Protein AF-A0A856M9P0-F1 (afdb_monomer_lite)

Organism: NCBI:txid415709

Radius of gyration: 24.48 Å; chains: 1; bounding box: 66×18×59 Å

Structure (mmCIF, N/CA/C/O backbone):
data_AF-A0A856M9P0-F1
#
_entry.id   AF-A0A856M9P0-F1
#
loop_
_atom_site.group_PDB
_atom_site.id
_atom_site.type_symbol
_atom_site.label_atom_id
_atom_site.label_alt_id
_atom_site.label_comp_id
_atom_site.label_asym_id
_atom_site.label_entity_id
_atom_site.label_seq_id
_atom_site.pdbx_PDB_ins_code
_atom_site.Cartn_x
_atom_site.Cartn_y
_atom_site.Cartn_z
_atom_site.occupancy
_atom_site.B_iso_or_equiv
_atom_site.auth_seq_id
_atom_site.auth_comp_id
_atom_site.auth_asym_id
_atom_site.auth_atom_id
_atom_site.pdbx_PDB_model_num
ATOM 1 N N . MET A 1 1 ? 3.130 8.144 0.500 1.00 45.19 1 MET A N 1
ATOM 2 C CA . MET A 1 1 ?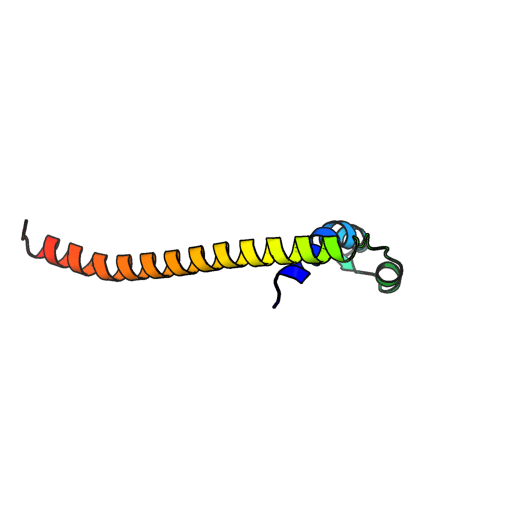 4.048 7.557 -0.506 1.00 45.19 1 MET A CA 1
ATOM 3 C C . MET A 1 1 ? 3.263 6.539 -1.314 1.00 45.19 1 MET A C 1
ATOM 5 O O . MET A 1 1 ? 2.539 5.768 -0.703 1.00 45.19 1 MET A O 1
ATOM 9 N N . LYS A 1 2 ? 3.328 6.576 -2.651 1.00 51.53 2 LYS A N 1
ATOM 10 C CA . LYS A 1 2 ? 2.567 5.660 -3.520 1.00 51.53 2 LYS A CA 1
ATOM 11 C C . LYS A 1 2 ? 3.093 4.231 -3.333 1.00 51.53 2 LYS A C 1
ATOM 13 O O . LYS A 1 2 ? 4.220 3.940 -3.731 1.00 51.53 2 LYS A O 1
ATOM 18 N N . VAL A 1 3 ? 2.290 3.384 -2.692 1.00 54.56 3 VAL A N 1
ATOM 19 C CA . VAL A 1 3 ? 2.624 2.007 -2.284 1.00 54.56 3 VAL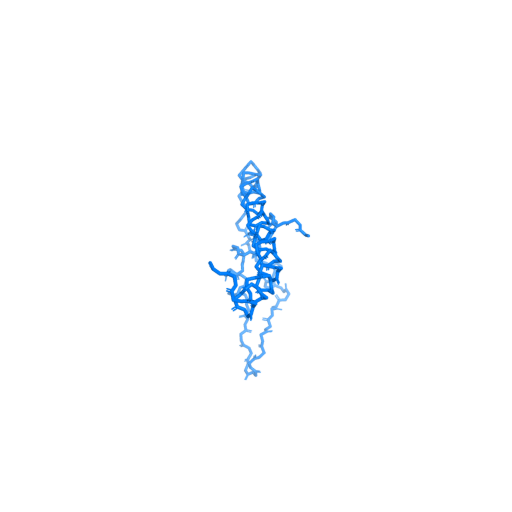 A CA 1
ATOM 20 C C . VAL A 1 3 ? 2.999 1.121 -3.479 1.00 54.56 3 VAL A C 1
ATOM 22 O O . VAL A 1 3 ? 3.816 0.218 -3.327 1.00 54.56 3 VAL A O 1
ATOM 25 N N . GLY A 1 4 ? 2.544 1.451 -4.694 1.00 53.81 4 GLY A N 1
ATOM 26 C CA . GLY A 1 4 ? 2.954 0.764 -5.924 1.00 53.81 4 GLY A CA 1
ATOM 27 C C . GLY A 1 4 ? 4.475 0.670 -6.149 1.00 53.81 4 GLY A C 1
ATOM 28 O O . GLY A 1 4 ? 4.948 -0.334 -6.676 1.00 53.81 4 GLY A O 1
ATOM 29 N N . TYR A 1 5 ? 5.270 1.648 -5.690 1.00 60.19 5 TYR A N 1
ATOM 30 C CA . TYR A 1 5 ? 6.740 1.582 -5.792 1.00 60.19 5 TYR A CA 1
ATOM 31 C C . TYR A 1 5 ? 7.385 0.681 -4.730 1.00 60.19 5 TYR A C 1
ATOM 33 O O . TYR A 1 5 ? 8.489 0.178 -4.932 1.00 60.19 5 TYR A O 1
ATOM 41 N N . PHE A 1 6 ? 6.699 0.448 -3.609 1.00 60.00 6 PHE A N 1
ATOM 42 C CA . PHE A 1 6 ? 7.217 -0.324 -2.479 1.00 60.00 6 PHE A CA 1
ATOM 43 C C . PHE A 1 6 ? 7.304 -1.825 -2.784 1.00 60.00 6 PHE A C 1
ATOM 45 O O . PHE A 1 6 ? 8.147 -2.520 -2.232 1.00 60.00 6 PHE A O 1
ATOM 52 N N . PHE A 1 7 ? 6.473 -2.336 -3.693 1.00 55.16 7 PHE A N 1
ATOM 53 C CA . PHE A 1 7 ? 6.462 -3.763 -4.024 1.00 55.16 7 PHE A CA 1
ATOM 54 C C . PHE A 1 7 ? 7.510 -4.142 -5.075 1.00 55.16 7 PHE A C 1
ATOM 56 O O . PHE A 1 7 ? 8.132 -5.196 -4.965 1.00 55.16 7 PHE A O 1
ATOM 63 N N . ILE A 1 8 ? 7.786 -3.243 -6.029 1.00 58.91 8 ILE A N 1
ATOM 64 C CA . ILE A 1 8 ? 9.002 -3.320 -6.854 1.00 58.91 8 ILE A CA 1
ATOM 65 C C . ILE A 1 8 ? 10.225 -3.298 -5.929 1.00 58.91 8 ILE A C 1
ATOM 67 O O . ILE A 1 8 ? 11.129 -4.107 -6.093 1.00 58.91 8 ILE A O 1
ATOM 71 N N . TRP A 1 9 ? 10.210 -2.441 -4.903 1.00 61.56 9 TRP A N 1
ATOM 72 C CA . TRP A 1 9 ? 11.260 -2.361 -3.888 1.00 61.56 9 TRP A CA 1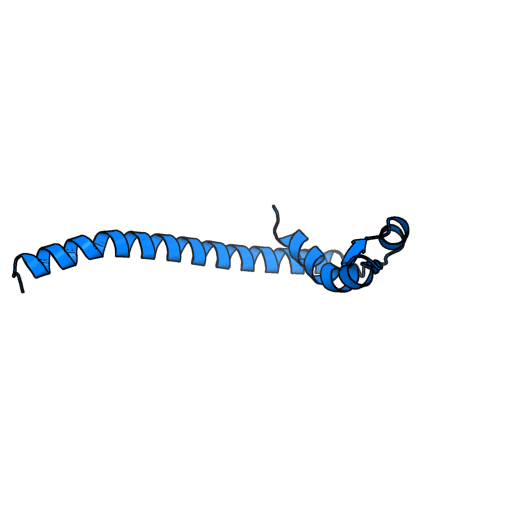
ATOM 73 C C . TRP A 1 9 ? 11.382 -3.626 -3.012 1.00 61.56 9 TRP A C 1
ATOM 75 O O . TRP A 1 9 ? 12.502 -4.036 -2.738 1.00 61.56 9 TRP A O 1
ATOM 85 N N . ILE A 1 10 ? 10.283 -4.301 -2.641 1.00 57.53 10 ILE A N 1
ATOM 86 C CA . ILE A 1 10 ? 10.304 -5.588 -1.912 1.00 57.53 10 ILE A CA 1
ATOM 87 C C . ILE A 1 10 ? 10.814 -6.736 -2.782 1.00 57.53 10 ILE A C 1
ATOM 89 O O . ILE A 1 10 ? 11.653 -7.502 -2.326 1.00 57.53 10 ILE A O 1
ATOM 93 N N . SER A 1 11 ? 10.354 -6.846 -4.032 1.00 58.09 11 SER A N 1
ATOM 94 C CA . SER A 1 11 ? 10.852 -7.873 -4.959 1.00 58.09 11 SER A CA 1
ATOM 95 C C . SER A 1 11 ? 12.321 -7.648 -5.320 1.00 58.09 11 SER A C 1
ATOM 97 O O . SER A 1 11 ? 13.027 -8.592 -5.663 1.00 58.09 11 SER A O 1
ATOM 99 N N . LEU A 1 12 ? 12.780 -6.399 -5.237 1.00 59.16 12 LEU A N 1
ATOM 100 C CA . LEU A 1 12 ? 14.187 -6.035 -5.281 1.00 59.16 12 LEU A CA 1
ATOM 101 C C . LEU A 1 12 ?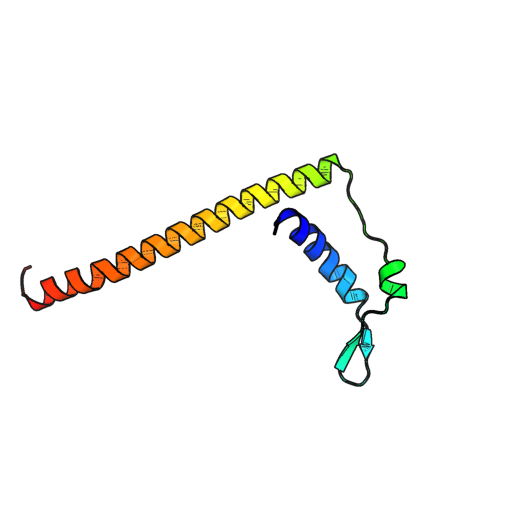 14.912 -6.325 -3.973 1.00 59.16 12 LEU A C 1
ATOM 103 O O . LEU A 1 12 ? 16.122 -6.442 -4.012 1.00 59.16 12 LEU A O 1
ATOM 107 N N . ASN A 1 13 ? 14.230 -6.423 -2.835 1.00 65.94 13 ASN A N 1
ATOM 108 C CA . ASN A 1 13 ? 14.866 -6.459 -1.524 1.00 65.94 13 ASN A CA 1
ATOM 109 C C . ASN A 1 13 ? 15.650 -7.754 -1.310 1.00 65.94 13 ASN A C 1
ATOM 111 O O . ASN A 1 13 ? 16.787 -7.677 -0.874 1.00 65.94 13 ASN A O 1
ATOM 115 N N . ASP A 1 14 ? 15.120 -8.916 -1.699 1.00 65.88 14 ASP A N 1
ATOM 116 C CA . ASP A 1 14 ? 15.875 -10.177 -1.617 1.00 65.88 14 ASP A CA 1
ATOM 117 C C . ASP A 1 14 ? 17.135 -10.126 -2.494 1.00 65.88 14 ASP A C 1
ATOM 119 O O . ASP A 1 14 ? 18.234 -10.447 -2.049 1.00 65.88 14 ASP A O 1
ATOM 123 N N . LEU A 1 15 ? 16.992 -9.587 -3.705 1.00 67.50 15 LEU A N 1
ATOM 124 C CA . LEU A 1 15 ? 18.080 -9.404 -4.663 1.00 67.50 15 LEU A CA 1
ATOM 125 C C . LEU A 1 15 ? 19.088 -8.323 -4.181 1.00 67.50 15 LEU A C 1
ATOM 127 O O . LEU A 1 15 ? 20.288 -8.413 -4.422 1.00 67.50 15 LEU A O 1
ATOM 131 N N . LEU A 1 16 ? 18.621 -7.282 -3.484 1.00 70.75 16 LEU A N 1
ATOM 132 C CA . LEU A 1 16 ? 19.434 -6.208 -2.901 1.00 70.75 16 LEU A CA 1
ATOM 133 C C . LEU A 1 16 ? 20.140 -6.667 -1.624 1.00 70.75 16 LEU A C 1
ATOM 135 O O . LEU A 1 16 ? 21.235 -6.192 -1.339 1.00 70.75 16 LEU A O 1
ATOM 139 N N . LEU A 1 17 ? 19.549 -7.587 -0.862 1.00 73.12 17 LEU A N 1
ATOM 140 C CA . LEU A 1 17 ? 20.173 -8.204 0.304 1.00 73.12 17 LEU A CA 1
ATOM 141 C C . LEU A 1 17 ? 21.357 -9.086 -0.108 1.00 73.12 17 LEU A C 1
ATOM 143 O O . LEU A 1 17 ? 22.337 -9.136 0.631 1.00 73.12 17 LEU A O 1
ATOM 147 N N . GLU A 1 18 ? 21.330 -9.688 -1.302 1.00 71.94 18 GLU A N 1
ATOM 148 C CA . GLU A 1 18 ? 22.488 -10.388 -1.884 1.00 71.94 18 GLU A CA 1
ATOM 149 C C . GLU A 1 18 ? 23.668 -9.447 -2.194 1.00 71.94 18 GLU A C 1
ATOM 151 O O . GLU A 1 18 ? 24.822 -9.872 -2.179 1.00 71.94 18 GLU A O 1
ATOM 156 N N . LEU A 1 19 ? 23.410 -8.155 -2.433 1.00 70.44 19 LEU A N 1
ATOM 157 C CA . LEU A 1 19 ? 24.456 -7.143 -2.645 1.00 70.44 19 LEU A CA 1
ATOM 158 C C . LEU A 1 19 ? 25.083 -6.636 -1.339 1.00 70.44 19 LEU A C 1
ATOM 160 O O . LEU A 1 19 ? 26.098 -5.933 -1.382 1.00 70.44 19 LEU A O 1
ATOM 164 N N . VAL A 1 20 ? 24.470 -6.934 -0.189 1.00 75.19 20 VAL A N 1
ATOM 165 C CA . VAL A 1 20 ? 24.954 -6.503 1.123 1.00 75.19 20 VAL A CA 1
ATOM 166 C C . VAL A 1 20 ? 26.043 -7.462 1.592 1.00 75.19 20 VAL A C 1
ATOM 168 O O . VAL A 1 20 ? 25.766 -8.585 2.011 1.00 75.19 20 VAL A O 1
ATOM 171 N N . GLU A 1 21 ? 27.290 -7.001 1.615 1.00 67.44 21 GLU A N 1
ATOM 172 C CA . GLU A 1 21 ? 28.366 -7.769 2.239 1.00 67.44 21 GLU A CA 1
ATOM 173 C C . GLU A 1 21 ? 28.365 -7.575 3.758 1.00 67.44 21 GLU A C 1
ATOM 175 O O . GLU A 1 21 ? 28.227 -6.459 4.277 1.00 67.44 21 GLU A O 1
ATOM 180 N N . LYS A 1 22 ? 28.544 -8.686 4.483 1.00 62.31 22 LYS A N 1
ATOM 181 C CA . LYS A 1 22 ? 28.845 -8.661 5.916 1.00 62.31 22 LYS A CA 1
ATOM 182 C C . LYS A 1 22 ? 30.328 -8.361 6.098 1.00 62.31 22 LYS A C 1
ATOM 184 O O . LYS A 1 22 ? 31.172 -9.143 5.669 1.00 62.31 22 LYS A O 1
ATOM 189 N N . SER A 1 23 ? 30.645 -7.241 6.743 1.00 61.31 23 SER A N 1
ATOM 190 C CA . SER A 1 23 ? 32.015 -6.946 7.157 1.00 61.31 23 SER A CA 1
ATOM 191 C C . SER A 1 23 ? 32.412 -7.772 8.388 1.00 61.31 23 SER A C 1
ATOM 193 O O . SER A 1 23 ? 31.565 -8.256 9.142 1.00 61.31 23 SER A O 1
ATOM 195 N N . THR A 1 24 ? 33.718 -7.865 8.642 1.00 57.25 24 THR A N 1
ATOM 196 C CA . THR A 1 24 ? 34.326 -8.536 9.807 1.00 57.25 24 THR A CA 1
ATOM 197 C C . THR A 1 24 ? 33.876 -7.960 11.164 1.00 57.25 24 THR A C 1
ATOM 199 O O . THR A 1 24 ? 34.169 -8.541 12.204 1.00 57.25 24 THR A O 1
ATOM 202 N N . HIS A 1 25 ? 33.177 -6.819 11.190 1.00 70.00 25 HIS A N 1
ATOM 203 C CA . HIS A 1 25 ? 32.681 -6.154 12.407 1.00 70.00 25 HIS A CA 1
ATOM 204 C C . HIS A 1 25 ? 31.148 -6.028 12.431 1.00 70.00 25 HIS A C 1
ATOM 206 O O . HIS A 1 25 ? 30.611 -5.048 12.942 1.00 70.00 25 HIS A O 1
ATOM 212 N N . ASP A 1 26 ? 30.445 -6.998 11.833 1.00 64.38 26 ASP A N 1
ATOM 213 C CA . ASP A 1 26 ? 28.972 -7.092 11.775 1.00 64.38 26 ASP A CA 1
ATOM 214 C C . ASP A 1 26 ? 28.282 -5.861 11.148 1.00 64.38 26 ASP A C 1
ATOM 216 O O . ASP A 1 26 ? 27.073 -5.647 11.240 1.00 64.38 26 ASP A O 1
ATOM 220 N N . THR A 1 27 ? 29.065 -5.035 10.451 1.00 63.75 27 THR A N 1
ATOM 221 C CA . THR A 1 27 ? 28.577 -3.872 9.720 1.00 63.75 27 THR A CA 1
ATOM 222 C C . THR A 1 27 ? 28.163 -4.320 8.327 1.00 63.75 27 THR A C 1
ATOM 224 O O . THR A 1 27 ? 28.922 -4.972 7.608 1.00 63.75 27 THR A O 1
ATOM 227 N N . ARG A 1 28 ? 26.950 -3.956 7.922 1.00 71.88 28 ARG A N 1
ATOM 228 C CA . ARG A 1 28 ? 26.437 -4.226 6.577 1.00 71.88 28 ARG A CA 1
ATOM 229 C C . ARG A 1 28 ? 26.824 -3.078 5.658 1.00 71.88 28 ARG A C 1
ATOM 231 O O . ARG A 1 28 ? 26.461 -1.935 5.934 1.00 71.88 28 ARG A O 1
ATOM 238 N N . LYS A 1 29 ? 27.557 -3.366 4.582 1.00 75.19 29 LYS A N 1
ATOM 239 C CA . LYS A 1 29 ? 27.965 -2.357 3.597 1.00 75.19 29 LYS A CA 1
ATOM 240 C C . LYS A 1 29 ? 27.412 -2.720 2.223 1.00 75.19 29 LYS A C 1
ATOM 242 O O . LYS A 1 29 ? 27.561 -3.846 1.765 1.00 75.19 29 LYS A O 1
ATOM 247 N N . LEU A 1 30 ? 26.791 -1.740 1.574 1.00 75.38 30 LEU A N 1
ATOM 248 C CA . LEU A 1 30 ? 26.446 -1.794 0.157 1.00 75.38 30 LEU A CA 1
ATOM 249 C C . LEU A 1 30 ? 27.527 -1.047 -0.614 1.00 75.38 30 LEU A C 1
ATOM 251 O O . LEU A 1 30 ? 27.751 0.143 -0.386 1.00 75.38 30 LEU A O 1
ATOM 255 N N . GLU A 1 31 ? 28.225 -1.742 -1.505 1.00 81.44 31 GLU A N 1
ATOM 256 C CA . GLU A 1 31 ? 29.204 -1.093 -2.368 1.00 81.44 31 GLU A CA 1
ATOM 257 C C . GLU A 1 31 ? 28.502 -0.355 -3.507 1.00 81.44 31 GLU A C 1
ATOM 259 O O . GLU A 1 31 ? 27.738 -0.943 -4.274 1.00 81.44 31 GLU A O 1
ATOM 264 N N . THR A 1 32 ? 28.806 0.934 -3.664 1.00 81.25 32 THR A N 1
ATOM 265 C CA . THR A 1 32 ? 28.202 1.791 -4.695 1.00 81.25 32 THR A CA 1
ATOM 266 C C . THR A 1 32 ? 28.367 1.213 -6.102 1.00 81.25 32 THR A C 1
ATOM 268 O O . THR A 1 32 ? 27.432 1.248 -6.896 1.00 81.25 32 THR A O 1
ATOM 271 N N . LEU A 1 33 ? 29.532 0.632 -6.412 1.00 83.62 33 LEU A N 1
ATOM 272 C CA . LEU A 1 33 ? 29.785 0.018 -7.719 1.00 83.62 33 LEU A CA 1
ATOM 273 C C . LEU A 1 33 ? 28.962 -1.253 -7.940 1.00 83.62 33 LEU A C 1
ATOM 275 O O . LEU A 1 33 ? 28.513 -1.492 -9.058 1.00 83.62 33 LEU A O 1
ATOM 279 N N . LYS A 1 34 ? 28.729 -2.056 -6.898 1.00 81.88 34 LYS A N 1
ATOM 280 C CA . LYS A 1 34 ? 27.864 -3.237 -6.999 1.00 81.88 34 LYS A CA 1
ATOM 281 C C . LYS A 1 34 ? 26.416 -2.827 -7.233 1.00 81.88 34 LYS A C 1
ATOM 283 O O . LYS A 1 34 ? 25.770 -3.396 -8.103 1.00 81.88 34 LYS A O 1
ATOM 288 N N . LEU A 1 35 ? 25.949 -1.788 -6.539 1.00 80.75 35 LEU A N 1
ATOM 289 C CA . LEU A 1 35 ? 24.604 -1.245 -6.725 1.00 80.75 35 LEU A CA 1
ATOM 290 C C . LEU A 1 35 ? 24.389 -0.691 -8.143 1.00 80.75 35 LEU A C 1
ATOM 292 O O . LEU A 1 35 ? 23.360 -0.956 -8.752 1.00 80.75 35 LEU A O 1
ATOM 296 N N . LEU A 1 36 ? 25.363 0.046 -8.690 1.00 82.44 36 LEU A N 1
ATOM 297 C CA . LEU A 1 36 ? 25.276 0.612 -10.044 1.00 82.44 36 LEU A CA 1
ATOM 298 C C . LEU A 1 36 ? 25.285 -0.456 -11.146 1.00 82.44 36 LEU A C 1
ATOM 300 O O . LEU A 1 36 ? 24.653 -0.272 -12.182 1.00 82.44 36 LEU A O 1
ATOM 304 N N . ASN A 1 37 ? 26.000 -1.561 -10.931 1.00 83.19 37 ASN A N 1
ATOM 305 C CA . ASN A 1 37 ? 26.102 -2.656 -11.898 1.00 83.19 37 ASN A CA 1
ATOM 306 C C . ASN A 1 37 ? 25.007 -3.716 -11.737 1.00 83.19 37 ASN A C 1
ATOM 308 O O . ASN A 1 37 ? 24.949 -4.683 -12.502 1.00 83.19 37 ASN A O 1
ATOM 312 N N . PHE A 1 38 ? 24.149 -3.556 -10.737 1.00 80.94 38 PHE A N 1
ATOM 313 C CA . PHE A 1 38 ? 23.115 -4.515 -10.433 1.00 80.94 38 PHE A CA 1
ATOM 314 C C . PHE A 1 38 ? 21.996 -4.480 -11.468 1.00 80.94 38 PHE A C 1
ATOM 316 O O . PHE A 1 38 ? 21.383 -3.444 -11.732 1.00 80.94 38 PHE A O 1
ATOM 323 N N . LYS A 1 39 ? 21.715 -5.641 -12.058 1.00 76.31 39 LYS A N 1
ATOM 324 C CA . LYS A 1 39 ? 20.673 -5.772 -13.071 1.00 76.31 39 LYS A CA 1
ATOM 325 C C . LYS A 1 39 ? 19.347 -6.090 -12.409 1.00 76.31 39 LYS A C 1
ATOM 327 O O . LYS A 1 39 ? 19.178 -7.145 -11.808 1.00 76.31 39 LYS A O 1
ATOM 332 N N . ILE A 1 40 ? 18.396 -5.186 -12.589 1.00 75.81 40 ILE A N 1
ATOM 333 C CA . ILE A 1 40 ? 17.032 -5.352 -12.110 1.00 75.81 40 ILE A CA 1
ATOM 334 C C . ILE A 1 40 ? 16.190 -5.947 -13.242 1.00 75.81 40 ILE A C 1
ATOM 336 O O . ILE A 1 40 ? 16.144 -5.356 -14.326 1.00 75.81 40 ILE A O 1
ATOM 340 N N . PRO A 1 41 ? 15.500 -7.081 -13.028 1.00 74.19 41 PRO A N 1
ATOM 341 C CA . PRO A 1 41 ? 14.503 -7.550 -13.975 1.00 74.19 41 PRO A CA 1
ATOM 342 C C . PRO A 1 41 ? 13.300 -6.602 -13.937 1.00 74.19 41 PRO A C 1
ATOM 344 O O . PRO A 1 41 ? 12.540 -6.565 -12.972 1.00 74.19 41 PRO A O 1
ATOM 347 N N . VAL A 1 42 ? 13.138 -5.804 -14.991 1.00 79.81 42 VAL A N 1
ATOM 348 C CA . VAL A 1 42 ? 12.026 -4.857 -15.121 1.00 79.81 42 VAL A CA 1
ATOM 349 C C . VAL A 1 42 ? 10.984 -5.447 -16.078 1.00 79.81 42 VAL A C 1
ATOM 351 O O . VAL A 1 42 ? 11.306 -5.666 -17.248 1.00 79.81 42 VAL A O 1
ATOM 354 N N . PRO A 1 43 ? 9.742 -5.714 -15.629 1.00 82.88 43 PRO A N 1
ATOM 355 C CA . PRO A 1 43 ? 8.705 -6.250 -16.506 1.00 82.88 43 PRO A CA 1
ATOM 356 C C . PRO A 1 43 ? 8.247 -5.199 -17.537 1.00 82.88 43 PRO A C 1
ATOM 358 O O . PRO A 1 43 ? 8.501 -4.006 -17.356 1.00 82.88 43 PRO A O 1
ATOM 361 N N . PRO A 1 44 ? 7.543 -5.586 -18.615 1.00 89.44 44 PRO A N 1
ATOM 362 C CA . PRO A 1 44 ? 7.003 -4.637 -19.590 1.00 89.44 44 PRO A CA 1
ATOM 363 C C . PRO A 1 44 ? 6.075 -3.586 -18.959 1.00 89.44 44 PRO A C 1
ATOM 365 O O . PRO A 1 44 ? 5.374 -3.863 -17.988 1.00 89.44 44 PRO A O 1
ATOM 368 N N . ILE A 1 45 ? 6.002 -2.386 -19.546 1.00 87.19 45 ILE A N 1
ATOM 369 C CA . ILE A 1 45 ? 5.191 -1.267 -19.019 1.00 87.19 45 ILE A CA 1
ATOM 370 C C . ILE A 1 45 ? 3.714 -1.628 -18.762 1.00 87.19 45 ILE A C 1
ATOM 372 O O . ILE A 1 45 ? 3.193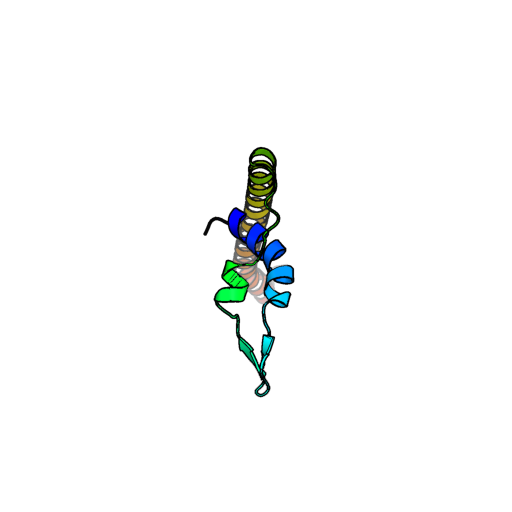 -1.220 -17.721 1.00 87.19 45 ILE A O 1
ATOM 376 N N . PRO A 1 46 ? 3.011 -2.378 -19.637 1.00 91.25 46 PRO A N 1
ATOM 377 C CA . PRO A 1 46 ? 1.635 -2.788 -19.352 1.00 91.25 46 PRO A CA 1
ATOM 378 C C . PRO A 1 46 ? 1.524 -3.624 -18.073 1.00 91.25 46 PRO A C 1
ATOM 380 O O . PRO A 1 46 ? 0.623 -3.412 -17.265 1.00 91.25 46 PRO A O 1
ATOM 383 N N . GLU A 1 47 ? 2.488 -4.517 -17.855 1.00 87.38 47 GLU A N 1
ATOM 384 C CA . GLU A 1 47 ? 2.537 -5.383 -16.682 1.00 87.38 47 GLU A CA 1
ATOM 385 C C . GLU A 1 47 ? 2.873 -4.594 -15.412 1.00 87.38 47 GLU A C 1
ATOM 387 O O . GLU A 1 47 ? 2.222 -4.774 -14.387 1.00 87.38 47 GLU A O 1
ATOM 392 N N . GLN A 1 48 ? 3.796 -3.629 -15.492 1.00 82.75 48 GLN A N 1
ATOM 393 C CA . GLN A 1 48 ? 4.063 -2.705 -14.383 1.00 82.75 48 GLN A CA 1
ATOM 394 C C . GLN A 1 48 ? 2.793 -1.964 -13.946 1.00 82.75 48 GLN A C 1
ATOM 396 O O . GLN A 1 48 ? 2.508 -1.870 -12.754 1.00 82.75 48 GLN A O 1
ATOM 401 N N . ARG A 1 49 ? 2.000 -1.462 -14.903 1.00 87.38 49 ARG A N 1
ATOM 402 C CA . ARG A 1 49 ? 0.736 -0.766 -14.608 1.00 87.38 49 ARG A CA 1
ATOM 403 C C . ARG A 1 49 ? -0.285 -1.695 -13.960 1.00 87.38 49 ARG A C 1
ATOM 405 O O . ARG A 1 49 ? -0.955 -1.273 -13.023 1.00 87.38 49 ARG A O 1
ATOM 412 N N . ARG A 1 50 ? -0.383 -2.942 -14.432 1.00 89.19 50 ARG A N 1
ATOM 413 C CA . ARG A 1 50 ? -1.265 -3.964 -13.850 1.00 89.19 50 ARG A CA 1
ATOM 414 C C . ARG A 1 50 ? -0.899 -4.249 -12.395 1.00 89.19 50 ARG A C 1
ATOM 416 O O . ARG A 1 50 ? -1.779 -4.245 -11.540 1.00 89.19 50 ARG A O 1
ATOM 423 N N . ILE A 1 51 ? 0.392 -4.438 -12.119 1.00 84.88 51 ILE A N 1
ATOM 424 C CA . ILE A 1 51 ? 0.910 -4.661 -10.765 1.00 84.88 51 ILE A CA 1
ATOM 425 C C . ILE A 1 51 ? 0.572 -3.467 -9.864 1.00 84.88 51 ILE A C 1
ATOM 427 O O . ILE A 1 51 ? 0.018 -3.660 -8.786 1.00 84.88 51 ILE A O 1
ATOM 431 N N . VAL A 1 52 ? 0.840 -2.236 -10.313 1.00 85.56 52 VAL A N 1
ATOM 432 C CA . VAL A 1 52 ? 0.537 -1.023 -9.532 1.00 85.56 52 VAL A CA 1
ATOM 433 C C . VAL A 1 52 ? -0.957 -0.907 -9.232 1.00 85.56 52 VAL A C 1
ATOM 435 O O . VAL A 1 52 ? -1.317 -0.693 -8.081 1.00 85.56 52 VAL A O 1
ATOM 438 N N . ALA A 1 53 ? -1.824 -1.112 -10.227 1.00 88.56 53 ALA A N 1
ATOM 439 C CA . ALA A 1 53 ? -3.270 -1.030 -10.034 1.00 88.56 53 ALA A CA 1
ATOM 440 C C . ALA A 1 53 ? -3.777 -2.052 -9.002 1.00 88.56 53 ALA A C 1
ATOM 442 O O . ALA A 1 53 ? -4.567 -1.707 -8.127 1.00 88.56 53 ALA A O 1
ATOM 443 N N . TYR A 1 54 ? -3.283 -3.291 -9.070 1.00 87.06 54 TYR A N 1
ATOM 444 C CA . TYR A 1 54 ? -3.635 -4.334 -8.108 1.00 87.06 54 TYR A CA 1
ATOM 445 C C . TYR A 1 54 ? -3.171 -3.996 -6.683 1.00 87.06 54 TYR A C 1
ATOM 447 O O . TYR A 1 54 ? -3.904 -4.199 -5.715 1.00 87.06 54 TYR A O 1
ATOM 455 N N . LEU A 1 55 ? -1.963 -3.447 -6.541 1.00 85.50 55 LEU A N 1
ATOM 456 C CA . LEU A 1 55 ? -1.425 -3.031 -5.245 1.00 85.50 55 LEU A CA 1
ATOM 457 C C . LEU A 1 55 ? -2.185 -1.846 -4.654 1.00 85.50 55 LEU A C 1
ATOM 459 O O . LEU A 1 55 ? -2.447 -1.838 -3.453 1.00 85.50 55 LEU A O 1
ATOM 463 N N . ASP A 1 56 ? -2.556 -0.871 -5.481 1.00 85.69 56 ASP A N 1
ATOM 464 C CA . ASP A 1 56 ? -3.351 0.277 -5.050 1.00 85.69 56 ASP A CA 1
ATOM 465 C C . ASP A 1 56 ? -4.747 -0.174 -4.578 1.00 85.69 56 ASP A C 1
ATOM 467 O O . ASP A 1 56 ? -5.229 0.285 -3.540 1.00 85.69 56 ASP A O 1
ATOM 471 N N . GLU A 1 57 ? -5.370 -1.135 -5.271 1.00 91.38 57 GLU A N 1
ATOM 472 C CA . GLU A 1 57 ? -6.636 -1.742 -4.838 1.00 91.38 57 GLU A CA 1
ATOM 473 C C . GLU A 1 57 ? -6.488 -2.460 -3.487 1.00 91.38 57 GLU A C 1
ATOM 475 O O . GLU A 1 57 ? -7.305 -2.281 -2.578 1.00 91.38 57 GLU A O 1
ATOM 480 N N . LEU A 1 58 ? -5.436 -3.266 -3.329 1.00 89.88 58 LEU A N 1
ATOM 481 C CA . LEU A 1 58 ? -5.172 -3.981 -2.083 1.00 89.88 58 LEU A CA 1
ATOM 482 C C . LEU A 1 58 ? -4.915 -3.013 -0.922 1.00 89.88 58 LEU A C 1
ATOM 484 O O . LEU A 1 58 ? -5.428 -3.218 0.179 1.00 89.88 58 LEU A O 1
ATOM 488 N N . GLN A 1 59 ? -4.172 -1.936 -1.171 1.00 86.31 59 GLN A N 1
ATOM 489 C CA . GLN A 1 59 ? -3.905 -0.905 -0.177 1.00 86.31 59 GLN A CA 1
ATOM 490 C C . GLN A 1 59 ? -5.199 -0.227 0.284 1.00 86.31 59 GLN A C 1
ATOM 492 O O . GLN A 1 59 ? -5.418 -0.094 1.487 1.00 86.31 59 GLN A O 1
ATOM 497 N N . ALA A 1 60 ? -6.097 0.118 -0.643 1.00 90.94 60 ALA A N 1
ATOM 498 C CA . ALA A 1 60 ? -7.390 0.708 -0.302 1.00 90.94 60 ALA A CA 1
ATOM 499 C C . ALA A 1 60 ? -8.232 -0.211 0.605 1.00 90.94 60 ALA A C 1
ATOM 501 O O . ALA A 1 60 ? -8.887 0.257 1.544 1.00 90.94 60 ALA A O 1
ATOM 502 N N . LYS A 1 61 ? -8.178 -1.533 0.381 1.00 94.69 61 LYS A N 1
ATOM 503 C CA . LYS A 1 61 ? -8.824 -2.522 1.263 1.00 94.69 61 LYS A CA 1
ATOM 504 C C . LYS A 1 61 ? -8.203 -2.516 2.659 1.00 94.69 61 LYS A C 1
ATOM 506 O O . LYS A 1 61 ? -8.933 -2.481 3.647 1.00 94.69 61 LYS A O 1
ATOM 511 N N . VAL A 1 62 ? -6.872 -2.507 2.752 1.00 94.69 62 VAL A N 1
ATOM 512 C CA . VAL A 1 62 ? -6.156 -2.446 4.037 1.00 94.69 62 VAL A CA 1
ATOM 513 C C . VAL A 1 62 ? -6.507 -1.173 4.806 1.00 94.69 62 VAL A C 1
ATOM 515 O O . VAL A 1 62 ? -6.784 -1.242 6.003 1.00 94.69 62 VAL A O 1
ATOM 518 N N . ASP A 1 63 ? -6.542 -0.025 4.136 1.00 94.31 63 ASP A N 1
ATOM 519 C CA . ASP A 1 63 ? -6.872 1.254 4.767 1.00 94.31 63 ASP A CA 1
ATOM 520 C C . ASP A 1 63 ? -8.324 1.280 5.256 1.00 94.31 63 ASP A C 1
ATOM 522 O O . ASP A 1 63 ? -8.604 1.739 6.364 1.00 94.31 63 ASP A O 1
ATOM 526 N N . THR A 1 64 ? -9.240 0.685 4.488 1.00 96.75 64 THR A N 1
ATOM 527 C CA . THR A 1 64 ? -10.636 0.507 4.907 1.00 96.75 64 THR A CA 1
ATOM 528 C C . THR A 1 64 ? -10.736 -0.341 6.174 1.00 96.75 64 THR A C 1
ATOM 530 O O . THR A 1 64 ? -11.421 0.048 7.117 1.00 96.75 64 THR A O 1
ATOM 533 N N . ILE A 1 65 ? -10.027 -1.473 6.229 1.00 97.06 65 ILE A N 1
ATOM 534 C CA . ILE A 1 65 ? -10.017 -2.357 7.403 1.00 97.06 65 ILE A CA 1
ATOM 535 C C . ILE A 1 65 ? -9.453 -1.632 8.627 1.00 97.06 65 ILE A C 1
ATOM 537 O O . ILE A 1 65 ? -10.022 -1.732 9.713 1.00 97.06 65 ILE A O 1
ATOM 541 N N . LYS A 1 66 ? -8.357 -0.881 8.467 1.00 96.94 66 LYS A N 1
ATOM 542 C CA . LYS A 1 66 ? -7.768 -0.095 9.560 1.00 96.94 66 LYS A CA 1
ATOM 543 C C . LYS A 1 66 ? -8.755 0.931 10.108 1.00 96.94 66 LYS A C 1
ATOM 545 O O . LYS A 1 66 ? -8.944 0.982 11.319 1.00 96.94 66 LYS A O 1
ATOM 550 N N . ARG A 1 67 ? -9.429 1.675 9.228 1.00 97.50 67 ARG A N 1
ATOM 551 C CA . ARG A 1 67 ? -10.450 2.653 9.622 1.00 97.50 67 ARG A CA 1
ATOM 552 C C . ARG A 1 67 ? -11.598 1.994 10.390 1.00 97.50 67 ARG A C 1
ATOM 554 O O . ARG A 1 67 ? -11.938 2.452 11.473 1.00 97.50 67 ARG A O 1
ATOM 561 N N . LEU A 1 68 ? -12.154 0.897 9.868 1.00 97.25 68 LEU A N 1
ATOM 562 C CA . LEU A 1 68 ? -13.241 0.168 10.535 1.00 97.25 68 LEU A CA 1
ATOM 563 C C . LEU A 1 68 ? -12.818 -0.364 11.908 1.00 97.25 68 LEU A C 1
ATOM 565 O O . LEU A 1 68 ? -13.593 -0.313 12.859 1.00 97.25 68 LEU A O 1
ATOM 569 N N . ARG A 1 69 ? -11.577 -0.844 12.033 1.00 96.94 69 ARG A N 1
ATOM 570 C CA . ARG A 1 69 ? -11.024 -1.277 13.319 1.00 96.94 69 ARG A CA 1
ATOM 571 C C . ARG A 1 69 ? -10.947 -0.121 14.316 1.00 96.94 69 ARG A C 1
ATOM 573 O O . ARG A 1 69 ? -11.315 -0.304 15.471 1.00 96.94 69 ARG A O 1
ATOM 580 N N . GLU A 1 70 ? -10.458 1.040 13.892 1.00 97.12 70 GLU A N 1
ATOM 581 C CA . GLU A 1 70 ? -10.374 2.224 14.754 1.00 97.12 70 GLU A CA 1
ATOM 582 C C . GLU A 1 70 ? -11.757 2.712 15.200 1.00 97.12 70 GLU A C 1
ATOM 584 O O . GLU A 1 70 ? -11.931 3.083 16.359 1.00 97.12 70 GLU A O 1
ATOM 589 N N . GLU A 1 71 ? -12.748 2.679 14.309 1.00 96.31 71 GLU A N 1
ATOM 590 C CA . GLU A 1 71 ? -14.141 3.010 14.631 1.00 96.31 71 GLU A CA 1
ATOM 591 C C . GLU A 1 71 ? -14.729 2.032 15.654 1.00 96.31 71 GLU A C 1
ATOM 593 O O . GLU A 1 71 ? -15.242 2.470 16.681 1.00 96.31 71 GLU A O 1
ATOM 598 N N . ALA A 1 72 ? -14.565 0.724 15.438 1.00 94.62 72 ALA A N 1
ATOM 599 C CA . ALA A 1 72 ? -15.044 -0.302 16.363 1.00 94.62 72 ALA A CA 1
ATOM 600 C C . ALA A 1 72 ? -14.395 -0.193 17.754 1.00 94.62 72 ALA A C 1
ATOM 602 O O . ALA A 1 72 ? -15.061 -0.393 18.768 1.00 94.62 72 ALA A O 1
ATOM 603 N N . MET A 1 73 ? -13.103 0.149 17.822 1.00 94.44 73 MET A N 1
ATOM 604 C CA . MET A 1 73 ? -12.422 0.381 19.101 1.00 94.44 73 MET A CA 1
ATOM 605 C C . MET A 1 73 ? -13.004 1.587 19.844 1.00 94.44 73 MET A C 1
ATOM 607 O O . MET A 1 73 ? -13.280 1.486 21.035 1.00 94.44 73 MET A O 1
ATOM 611 N N . LYS A 1 74 ? -13.253 2.701 19.145 1.00 93.81 74 LYS A N 1
ATOM 612 C CA . LYS A 1 74 ? -13.881 3.887 19.751 1.00 93.81 74 LYS A CA 1
ATOM 613 C C . LYS A 1 74 ? -15.297 3.602 20.241 1.00 93.81 74 LYS A C 1
ATOM 615 O O . LYS A 1 74 ? -15.690 4.091 21.297 1.00 93.81 74 LYS A O 1
ATOM 620 N N . GLU A 1 75 ? -16.062 2.824 19.483 1.00 92.56 75 GLU A N 1
ATOM 621 C CA . GLU A 1 75 ? -17.406 2.424 19.887 1.00 92.56 75 GLU A CA 1
ATOM 622 C C . GLU A 1 75 ? -17.357 1.562 21.154 1.00 92.56 75 GLU A C 1
ATOM 624 O O . GLU A 1 75 ? -18.059 1.865 22.119 1.00 92.56 75 GLU A O 1
ATOM 629 N N . LEU A 1 76 ? -16.457 0.574 21.216 1.00 89.94 76 LEU A N 1
ATOM 630 C CA . LEU A 1 76 ? -16.250 -0.248 22.410 1.00 89.94 76 LEU A CA 1
ATOM 631 C C . LEU A 1 76 ? -15.881 0.596 23.640 1.00 89.94 76 LEU A C 1
ATOM 633 O O . LEU A 1 76 ? -16.492 0.426 24.696 1.00 89.94 76 LEU A O 1
ATOM 637 N N . ASP A 1 77 ? -14.952 1.544 23.493 1.00 90.62 77 ASP A N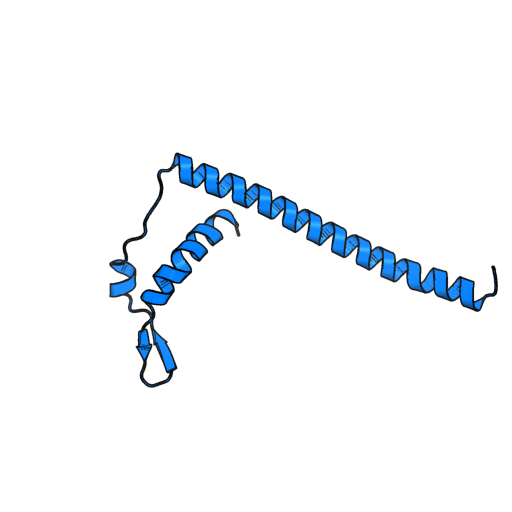 1
ATOM 638 C CA . ASP A 1 77 ? -14.550 2.456 24.573 1.00 90.62 77 ASP A CA 1
ATOM 639 C C . ASP A 1 77 ? -15.725 3.305 25.087 1.00 90.62 77 ASP A C 1
ATOM 641 O O . ASP A 1 77 ? -15.772 3.650 26.266 1.00 90.62 77 ASP A O 1
ATOM 645 N N . SER A 1 78 ? -16.701 3.620 24.228 1.00 87.50 78 SER A N 1
ATOM 646 C CA . SER A 1 78 ? -17.908 4.367 24.607 1.00 87.50 78 SER A CA 1
ATOM 647 C C . SER A 1 78 ? -19.009 3.494 25.229 1.00 87.50 78 SER A C 1
ATOM 649 O O . SER A 1 78 ? -19.752 3.956 26.098 1.00 87.50 78 SER A O 1
ATOM 651 N N . LEU A 1 79 ? -19.103 2.222 24.826 1.00 86.25 79 LEU A N 1
ATOM 652 C CA . LEU A 1 79 ? -20.108 1.274 25.312 1.00 86.25 79 LEU A CA 1
ATOM 653 C C . LEU A 1 79 ? -19.745 0.690 26.680 1.00 86.25 79 LEU A C 1
ATOM 655 O O . LEU A 1 79 ? -20.638 0.479 27.503 1.00 86.25 79 LEU A O 1
ATOM 659 N N . LEU A 1 80 ? -18.456 0.457 26.950 1.00 85.94 80 LEU A N 1
ATOM 660 C CA . LEU A 1 80 ? -17.986 -0.117 28.215 1.00 85.94 80 LEU A CA 1
ATOM 661 C C . LEU A 1 80 ? -18.452 0.689 29.447 1.00 85.94 80 LEU A C 1
ATOM 663 O O . LEU A 1 80 ? -19.021 0.078 30.354 1.00 85.94 80 LEU A O 1
ATOM 667 N N . PRO A 1 81 ? -18.320 2.031 29.492 1.00 82.25 81 PRO A N 1
ATOM 668 C CA . PRO A 1 81 ? -18.847 2.832 30.594 1.00 82.25 81 PRO A CA 1
ATOM 669 C C . PRO A 1 81 ? -20.367 2.740 30.743 1.00 82.25 81 PRO A C 1
ATOM 671 O O . PRO A 1 81 ? -20.859 2.679 31.863 1.00 82.25 81 PRO A O 1
ATOM 674 N N . SER A 1 82 ? -21.120 2.709 29.637 1.00 79.88 82 SER A N 1
ATOM 675 C CA . SER A 1 82 ? -22.588 2.661 29.675 1.00 79.88 82 SER A CA 1
ATOM 676 C C . SER A 1 82 ? -23.112 1.313 30.178 1.00 79.88 82 SER A C 1
ATOM 678 O O . SER A 1 82 ? -24.058 1.271 30.964 1.00 79.88 82 SER A O 1
ATOM 680 N N . ILE A 1 83 ? -22.477 0.211 29.770 1.00 80.31 83 ILE A N 1
ATOM 681 C CA . ILE A 1 83 ? -22.809 -1.137 30.250 1.00 80.31 83 ILE A CA 1
ATOM 682 C C . ILE A 1 83 ? -22.451 -1.276 31.732 1.00 80.31 83 ILE A C 1
ATOM 684 O O . ILE A 1 83 ? -23.256 -1.793 32.505 1.00 80.31 83 ILE A O 1
ATOM 688 N N . LEU A 1 84 ? -21.275 -0.787 32.141 1.00 80.75 84 LEU A N 1
ATOM 689 C CA . LEU A 1 84 ? -20.860 -0.805 33.544 1.00 80.75 84 LEU A CA 1
ATOM 690 C C . LEU A 1 84 ? -21.798 0.041 34.414 1.00 80.75 84 LEU A C 1
ATOM 692 O O . LEU A 1 84 ? -22.248 -0.443 35.445 1.00 80.75 84 LEU A O 1
ATOM 696 N N . ASP A 1 85 ? -22.159 1.254 33.989 1.00 81.62 85 ASP A N 1
ATOM 697 C CA . ASP A 1 85 ? -23.090 2.122 34.722 1.00 81.62 85 ASP A CA 1
ATOM 698 C C . ASP A 1 85 ? -24.467 1.461 34.917 1.00 81.62 85 ASP A C 1
ATOM 700 O O . ASP A 1 85 ? -24.999 1.473 36.026 1.00 81.62 85 ASP A O 1
ATOM 704 N N . LYS A 1 86 ? -25.012 0.795 33.888 1.00 78.81 86 LYS A N 1
ATOM 705 C CA . LYS A 1 86 ? -26.262 0.021 34.014 1.00 78.81 86 LYS A CA 1
ATOM 706 C C . LYS A 1 86 ? -26.126 -1.180 34.954 1.00 78.81 86 LYS A C 1
ATOM 708 O O . LYS A 1 86 ? -26.995 -1.391 35.797 1.00 78.81 86 LYS A O 1
ATOM 713 N N . ALA A 1 87 ? -25.021 -1.924 34.864 1.00 78.38 87 ALA A N 1
ATOM 714 C CA . ALA A 1 87 ? -24.756 -3.070 35.735 1.00 78.38 87 ALA A CA 1
ATOM 715 C C . ALA A 1 87 ? -24.581 -2.661 37.211 1.00 78.38 87 ALA A C 1
ATOM 717 O O . ALA A 1 87 ? -25.042 -3.373 38.100 1.00 78.38 87 ALA A O 1
ATOM 718 N N . PHE A 1 88 ? -23.968 -1.503 37.482 1.00 75.56 88 PHE A N 1
ATOM 719 C CA . PHE A 1 88 ? -23.817 -0.963 38.837 1.00 75.56 88 PHE A CA 1
ATOM 720 C C . PHE A 1 88 ? -25.100 -0.316 39.385 1.00 75.56 88 PHE A C 1
ATOM 722 O O . PHE A 1 88 ? -25.275 -0.280 40.602 1.00 75.56 88 PHE A O 1
ATOM 729 N N . LYS A 1 89 ? -26.009 0.163 38.524 1.00 79.38 89 LYS A N 1
ATOM 730 C CA . LYS A 1 89 ? -27.318 0.723 38.921 1.00 79.38 89 LYS A CA 1
ATOM 731 C C . LYS A 1 89 ? -28.416 -0.326 39.131 1.00 79.38 89 LYS A C 1
ATOM 733 O O . LYS A 1 89 ? -29.480 0.021 39.630 1.00 79.38 89 LYS A O 1
ATOM 738 N N . GLY A 1 90 ? -28.152 -1.598 38.822 1.00 59.31 90 GLY A N 1
ATOM 739 C CA . GLY A 1 90 ? -29.059 -2.712 39.120 1.00 59.31 90 GLY A CA 1
ATOM 740 C C . GLY A 1 90 ? -30.294 -2.800 38.218 1.00 59.31 90 GLY A C 1
ATOM 741 O O . GLY A 1 90 ? -31.245 -3.491 38.573 1.00 59.31 90 GLY A O 1
ATOM 742 N N . GLU A 1 91 ? -30.291 -2.126 37.066 1.00 58.56 91 GLU A N 1
ATOM 743 C CA . GLU A 1 91 ? -31.365 -2.225 36.075 1.00 58.56 91 GLU A CA 1
ATOM 744 C C . GLU A 1 91 ? -31.084 -3.397 35.122 1.00 58.56 91 GLU A C 1
ATOM 746 O O . GLU A 1 91 ? -30.355 -3.255 34.136 1.00 58.56 91 GLU A O 1
ATOM 751 N N . PHE A 1 92 ? -31.659 -4.558 35.442 1.00 53.47 92 PHE A N 1
ATOM 752 C CA . PHE A 1 92 ? -31.888 -5.667 34.512 1.00 53.47 92 PHE A CA 1
ATOM 753 C C . PHE A 1 92 ? -33.387 -5.936 34.402 1.00 53.47 92 PHE A C 1
ATOM 755 O O . PHE A 1 92 ? -34.069 -5.881 35.452 1.00 53.47 92 PHE A O 1
#

pLDDT: mean 78.3, std 13.4, range [45.19, 97.5]

Sequence (92 aa):
MKVGYFFIWISLNDLLLELVEKSTHDTRKLETLKLLNFKIPVPPIPEQRRIVAYLDELQAKVDTIKRLREEAMKELDSLLPSILDKAFKGEF

Foldseek 3Di:
DLCLVVVLVVVCVVVQVVQWDQDPVRDTDRDPVCVVPDDRPDDDPVVSVVSSVVRNVVVVVVVVVVVVVVVVVVVCVVVVVVVVVCVVVPPD

Secondary structure (DSSP, 8-state):
--THHHHHHHHHHHHHHTTEEEPTTS-EEE-HHHHHHPPP-PPPHHHHHHHHHHHHHHHHHHHHHHHHHHHHHHHHHHHHHHHHHHHHHT--

InterPro domains:
  IPR000055 Type I restriction modification DNA specificity domain [PF01420] (22-71)
  IPR044946 Type I restriction modification DNA specificity domain superfamily [G3DSA:3.90.220.20] (2-92)
  IPR051212 Type I restriction enzyme S subunit [PTHR43140] (16-91)